Protein AF-A0A925NQ09-F1 (afdb_monomer_lite)

Sequence (158 aa):
DILIEDQRILRERDLDPVLNCINGYPRDENPGPVPTDVFSFHVDSATVETDTWLCTYHGPASEGLRNDEAQRRVDIPETRAELLRLFGGEDNDDFRAYLKENCYDLHYASVPQARPFSFGTGNLWRIAVDYPSSPVPPCIHRAPETRPGQPPRLLLIS

Secondary structure (DSSP, 8-state):
-HHHHHHHHHHTTT---EEEEES--PPPSS-TTS--STTSEE--B-SSS-EEEEEEEESPPPEEE-GGGEEEGGGSHHHHHHHHHHHTS-SSHHHHHHHHHTTGGGEEEEPTT---EE--BS--EEEE-B-TT-SSPPPEEEPPPPPTTPPPEEEEE-

pLDDT: mean 95.59, std 3.93, range [77.81, 98.75]

Radius of gyration: 16.96 Å; chains: 1; bounding box: 36×36×45 Å

Foldseek 3Di:
DLVVVVCVVQVVVVHDKDKDFALAWDWDPCCFLATPDQQFFFFAADADDDWKKKAWADDFFKKWWDPVQKDQSCPPVVSVVRLCVVVVDDPDVVSVVVCVVVVSRGGIDGHPPTDIDGCDHSRIDTFGGPDPPDPDDGITIGDDHNDPPTGTITMMMD

Structure (mmCIF, N/CA/C/O backbone):
data_AF-A0A925NQ09-F1
#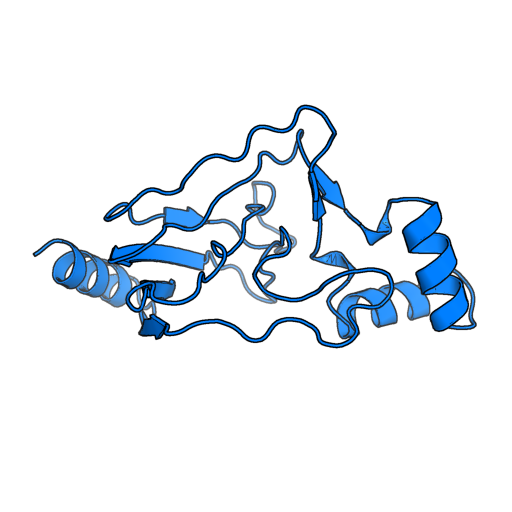
_entry.id   AF-A0A925NQ09-F1
#
loop_
_atom_site.group_PDB
_atom_site.id
_atom_site.type_symbol
_atom_site.label_atom_id
_atom_site.label_alt_id
_atom_site.label_comp_id
_atom_site.label_asym_id
_atom_site.label_entity_id
_atom_site.label_seq_id
_atom_site.pdbx_PDB_ins_code
_atom_site.Cartn_x
_atom_site.Cartn_y
_atom_site.Cartn_z
_atom_site.occupancy
_atom_site.B_iso_or_equiv
_atom_site.auth_seq_id
_atom_site.auth_comp_id
_atom_site.auth_asym_id
_atom_site.auth_atom_id
_atom_site.pdbx_PDB_model_num
ATOM 1 N N . ASP A 1 1 ? -13.945 1.881 22.976 1.00 83.50 1 ASP A N 1
ATOM 2 C CA . ASP A 1 1 ? -14.916 0.804 22.698 1.00 83.50 1 ASP A CA 1
ATOM 3 C C . ASP A 1 1 ? -14.712 0.188 21.318 1.00 83.50 1 ASP A C 1
ATOM 5 O O . ASP A 1 1 ? -14.283 -0.954 21.281 1.00 83.50 1 ASP A O 1
ATOM 9 N N . ILE A 1 2 ? -14.860 0.932 20.210 1.00 95.31 2 ILE A N 1
ATOM 10 C CA . ILE A 1 2 ? -14.729 0.392 18.830 1.00 95.31 2 ILE A CA 1
ATOM 11 C C . ILE A 1 2 ? -13.400 -0.357 18.586 1.00 95.31 2 ILE A C 1
ATOM 13 O O . ILE A 1 2 ? -13.413 -1.508 18.180 1.00 95.31 2 ILE A O 1
ATOM 17 N N . LEU A 1 3 ? -12.252 0.243 18.926 1.00 96.94 3 LEU A N 1
ATOM 18 C CA . LEU A 1 3 ? -10.924 -0.367 18.727 1.00 96.94 3 LEU A CA 1
ATOM 19 C C . LEU A 1 3 ? -10.761 -1.744 19.394 1.00 96.94 3 LEU A C 1
ATOM 21 O O . LEU A 1 3 ? -10.098 -2.631 18.856 1.00 96.94 3 LEU A O 1
ATOM 25 N N . ILE A 1 4 ? -11.297 -1.901 20.607 1.00 97.50 4 ILE A N 1
ATOM 26 C CA . ILE A 1 4 ? -11.176 -3.153 21.368 1.00 97.50 4 ILE A CA 1
ATOM 27 C C . ILE A 1 4 ? -12.071 -4.224 20.750 1.00 97.50 4 ILE A C 1
ATOM 29 O O . ILE A 1 4 ? -11.668 -5.382 20.662 1.00 97.50 4 ILE A O 1
ATOM 33 N N . GLU A 1 5 ? -13.253 -3.823 20.290 1.00 97.75 5 GLU A N 1
ATOM 34 C CA . GLU A 1 5 ? -14.191 -4.713 19.621 1.00 97.75 5 GLU A CA 1
ATOM 35 C C . GLU A 1 5 ? -13.662 -5.188 18.262 1.00 97.75 5 GLU A C 1
ATOM 37 O O . GLU A 1 5 ? -13.682 -6.386 17.988 1.00 97.75 5 GLU A O 1
ATOM 42 N N . ASP A 1 6 ? -13.085 -4.294 17.460 1.00 98.12 6 ASP A N 1
ATOM 43 C CA . ASP A 1 6 ? -12.465 -4.655 16.180 1.00 98.12 6 ASP A CA 1
ATOM 44 C C . ASP A 1 6 ? -11.314 -5.656 16.376 1.00 98.12 6 ASP A C 1
ATOM 46 O O . ASP A 1 6 ? -11.248 -6.674 15.689 1.00 98.12 6 ASP A O 1
ATOM 50 N N . GLN A 1 7 ? -10.452 -5.449 17.381 1.00 98.06 7 GLN A N 1
ATOM 51 C CA . GLN A 1 7 ? -9.420 -6.430 17.743 1.00 98.06 7 GLN A CA 1
ATOM 52 C C . GLN A 1 7 ? -10.001 -7.800 18.115 1.00 98.06 7 GLN A C 1
ATOM 54 O O . GLN A 1 7 ? -9.431 -8.827 17.748 1.00 98.06 7 GLN A O 1
ATOM 59 N N . ARG A 1 8 ? -11.106 -7.832 18.868 1.00 98.06 8 ARG A N 1
ATOM 60 C CA . ARG A 1 8 ? -11.773 -9.082 19.258 1.00 98.06 8 ARG A CA 1
ATOM 61 C C . ARG A 1 8 ? -12.306 -9.816 18.024 1.00 98.06 8 ARG A C 1
ATOM 63 O O . ARG A 1 8 ? -12.011 -10.993 17.849 1.00 98.06 8 ARG A O 1
ATOM 70 N N . ILE A 1 9 ? -13.029 -9.110 17.156 1.00 97.50 9 ILE A N 1
ATOM 71 C CA . ILE A 1 9 ? -13.646 -9.644 15.930 1.00 97.50 9 ILE A CA 1
ATOM 72 C C . ILE A 1 9 ? -12.599 -10.193 14.949 1.00 97.50 9 ILE A C 1
ATOM 74 O O . ILE A 1 9 ? -12.863 -11.202 14.287 1.00 97.50 9 ILE A O 1
ATOM 78 N N . LEU A 1 10 ? -11.433 -9.544 14.845 1.00 97.88 10 LEU A N 1
ATOM 79 C CA . LEU A 1 10 ? -10.320 -10.011 14.013 1.00 97.88 10 LEU A CA 1
ATOM 80 C C . LEU A 1 10 ? -9.675 -11.277 14.597 1.00 97.88 10 LEU A C 1
ATOM 82 O O . LEU A 1 10 ? -9.522 -12.259 13.878 1.00 97.88 10 LEU A O 1
ATOM 86 N N . ARG A 1 11 ? -9.395 -11.317 15.908 1.00 98.06 11 ARG A N 1
ATOM 87 C CA . ARG A 1 11 ? -8.849 -12.523 16.567 1.00 98.06 11 ARG A CA 1
ATOM 88 C C . ARG A 1 11 ? -9.784 -13.727 16.479 1.00 98.06 11 ARG A C 1
ATOM 90 O O . ARG A 1 11 ? -9.321 -14.847 16.331 1.00 98.06 11 ARG A O 1
ATOM 97 N N . GLU A 1 12 ? -11.097 -13.510 16.531 1.00 97.81 12 GLU A N 1
ATOM 98 C CA . GLU A 1 12 ? -12.100 -14.573 16.345 1.00 97.81 12 GLU A CA 1
ATOM 99 C C . GLU A 1 12 ? -12.129 -15.163 14.930 1.00 97.81 12 GLU A C 1
ATOM 101 O O . GLU A 1 12 ? -12.779 -16.181 14.707 1.00 97.81 12 GLU A O 1
ATOM 106 N N . ARG A 1 13 ? -11.443 -14.527 13.977 1.00 95.94 13 ARG A N 1
ATOM 107 C CA . ARG A 1 13 ? -11.235 -15.017 12.608 1.00 95.94 13 ARG A CA 1
ATOM 108 C C . ARG A 1 13 ? -9.841 -15.613 12.411 1.00 95.94 13 ARG A C 1
ATOM 110 O O . ARG A 1 13 ? -9.414 -15.745 11.271 1.00 95.94 13 ARG A O 1
ATOM 117 N N . ASP A 1 14 ? -9.138 -15.920 13.502 1.00 95.56 14 ASP A N 1
ATOM 118 C CA . ASP A 1 14 ? -7.760 -16.421 13.498 1.00 95.56 14 ASP A CA 1
ATOM 119 C C . ASP A 1 14 ? -6.764 -15.469 12.807 1.00 95.56 14 ASP A C 1
ATOM 121 O O . ASP A 1 14 ? -5.738 -15.889 12.274 1.00 95.56 14 ASP A O 1
ATOM 125 N N . LEU A 1 15 ? -7.068 -14.167 12.830 1.00 96.19 15 LEU A N 1
ATOM 126 C CA . LEU A 1 15 ? -6.171 -13.107 12.376 1.00 96.19 15 LEU A CA 1
ATOM 127 C C . LEU A 1 15 ? -5.306 -12.597 13.542 1.00 96.19 15 LEU A C 1
ATOM 129 O O . LEU A 1 15 ? -5.670 -12.755 14.713 1.00 96.19 15 LEU A O 1
ATOM 133 N N . ASP A 1 16 ? -4.189 -11.937 13.230 1.00 96.38 16 ASP A N 1
ATOM 134 C CA . ASP A 1 16 ? -3.228 -11.414 14.214 1.00 96.38 16 ASP A CA 1
ATOM 135 C C . ASP A 1 16 ? -3.192 -9.872 14.219 1.00 96.38 16 ASP A C 1
ATOM 137 O O . ASP A 1 16 ? -2.254 -9.259 13.706 1.00 96.38 16 ASP A O 1
ATOM 141 N N . PRO A 1 17 ? -4.225 -9.200 14.767 1.00 97.75 17 PRO A N 1
ATOM 142 C CA . PRO A 1 17 ? -4.319 -7.752 14.692 1.00 97.75 17 PRO A CA 1
ATOM 143 C C . PRO A 1 17 ? -3.275 -7.062 15.577 1.00 97.75 17 PRO A C 1
ATOM 145 O O . PRO A 1 17 ? -3.262 -7.215 16.805 1.00 97.75 17 PRO A O 1
ATOM 148 N N . VAL A 1 18 ? -2.467 -6.203 14.956 1.00 97.94 18 VAL A N 1
ATOM 149 C CA . VAL A 1 18 ? -1.408 -5.412 15.586 1.00 97.94 18 VAL A CA 1
ATOM 150 C C . VAL A 1 18 ? -1.825 -3.949 15.691 1.00 97.94 18 VAL A C 1
ATOM 152 O O . VAL A 1 18 ? -2.094 -3.272 14.695 1.00 97.94 18 VAL A O 1
ATOM 155 N N . LEU A 1 19 ? -1.838 -3.431 16.921 1.00 97.69 19 LEU A N 1
ATOM 156 C CA . LEU A 1 19 ? -2.057 -2.012 17.185 1.00 97.69 19 LEU A CA 1
ATOM 157 C C . LEU A 1 19 ? -0.722 -1.257 17.178 1.00 97.69 19 LEU A C 1
ATOM 159 O O . LEU A 1 19 ? 0.102 -1.417 18.075 1.00 97.69 19 LEU A O 1
ATOM 163 N N . ASN A 1 20 ? -0.54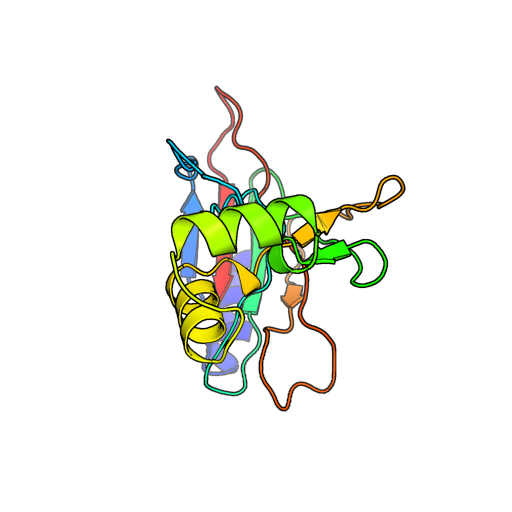1 -0.392 16.188 1.00 96.81 20 ASN A N 1
ATOM 164 C CA . ASN A 1 20 ? 0.661 0.398 15.970 1.00 96.81 20 ASN A CA 1
ATOM 165 C C . ASN A 1 20 ? 0.451 1.869 16.346 1.00 96.81 20 ASN A C 1
ATOM 167 O O . ASN A 1 20 ? -0.550 2.488 15.982 1.00 96.81 20 ASN A O 1
ATOM 171 N N . CYS A 1 21 ? 1.445 2.446 17.023 1.00 96.44 21 CYS A N 1
ATOM 172 C CA . CYS A 1 21 ? 1.556 3.883 17.262 1.00 96.44 21 CYS A CA 1
ATOM 173 C C . CYS A 1 21 ? 2.675 4.445 16.375 1.00 96.44 21 CYS A C 1
ATOM 175 O O . CYS A 1 21 ? 3.860 4.290 16.669 1.00 96.44 21 CYS A O 1
ATOM 177 N N . ILE A 1 22 ? 2.297 5.052 15.253 1.00 94.44 22 ILE A N 1
ATOM 178 C CA . ILE A 1 22 ? 3.215 5.466 14.193 1.00 94.44 22 ILE A CA 1
ATOM 179 C C . ILE A 1 22 ? 3.516 6.955 14.328 1.00 94.44 22 ILE A C 1
ATOM 181 O O . ILE A 1 22 ? 2.648 7.799 14.116 1.00 94.44 22 ILE A O 1
ATOM 185 N N . ASN A 1 23 ? 4.769 7.281 14.639 1.00 91.69 23 ASN A N 1
ATOM 186 C CA . ASN A 1 23 ? 5.251 8.667 14.696 1.00 91.69 23 ASN A CA 1
ATOM 187 C C . ASN A 1 23 ? 5.566 9.245 13.306 1.00 91.69 23 ASN A C 1
ATOM 189 O O . ASN A 1 23 ? 5.681 10.455 13.145 1.00 91.69 23 ASN A O 1
ATOM 193 N N . GLY A 1 24 ? 5.728 8.368 12.319 1.00 89.25 24 GLY A N 1
ATOM 194 C CA . GLY A 1 24 ? 6.063 8.672 10.938 1.00 89.25 24 GLY A CA 1
ATOM 195 C C . GLY A 1 24 ? 6.635 7.431 10.263 1.00 89.25 24 GLY A C 1
ATOM 196 O O . GLY A 1 24 ? 7.001 6.470 10.943 1.00 89.25 24 GLY A O 1
ATOM 197 N N . TYR A 1 25 ? 6.704 7.457 8.938 1.00 87.75 25 TYR A N 1
ATOM 198 C CA . TYR A 1 25 ? 7.364 6.419 8.150 1.00 87.75 25 TYR A CA 1
ATOM 199 C C . TYR A 1 25 ? 8.645 6.972 7.528 1.00 87.75 25 TYR A C 1
ATOM 201 O O . TYR A 1 25 ? 8.693 8.170 7.219 1.00 87.75 25 TYR A O 1
ATOM 209 N N . PRO A 1 26 ? 9.674 6.131 7.332 1.00 86.50 26 PRO A N 1
ATOM 210 C CA . PRO A 1 26 ? 10.794 6.514 6.490 1.00 86.50 26 PRO A CA 1
ATOM 211 C C . PRO A 1 26 ? 10.280 6.837 5.082 1.00 86.50 26 PRO A C 1
ATOM 213 O O . PRO A 1 26 ? 9.345 6.204 4.591 1.00 86.50 26 PRO A O 1
ATOM 216 N N . ARG A 1 27 ? 10.879 7.850 4.458 1.00 86.19 27 ARG A N 1
ATOM 217 C CA . ARG A 1 27 ? 10.753 8.085 3.018 1.00 86.19 27 ARG A CA 1
ATOM 218 C C . ARG A 1 27 ? 11.941 7.449 2.323 1.00 86.19 27 ARG A C 1
ATOM 220 O O . ARG A 1 27 ? 13.017 7.361 2.917 1.00 86.19 27 ARG A O 1
ATOM 227 N N . ASP A 1 28 ? 11.758 7.092 1.064 1.00 83.69 28 ASP A N 1
ATOM 228 C CA . ASP A 1 28 ? 12.881 6.684 0.233 1.00 83.69 28 ASP A CA 1
ATOM 229 C C . ASP A 1 28 ? 13.840 7.873 0.059 1.00 83.69 28 ASP A C 1
ATOM 231 O O . ASP A 1 28 ? 13.471 8.910 -0.495 1.00 83.69 28 ASP A O 1
ATOM 235 N N . GLU A 1 29 ? 15.079 7.749 0.543 1.00 79.88 29 GLU A N 1
ATOM 236 C CA . GLU A 1 29 ? 16.085 8.815 0.405 1.00 79.88 29 GLU A CA 1
ATOM 237 C C . GLU A 1 29 ? 16.485 9.024 -1.062 1.00 79.88 29 GLU A C 1
ATOM 239 O O . GLU A 1 29 ? 16.749 10.146 -1.487 1.00 79.88 29 GLU A O 1
ATOM 244 N N . ASN A 1 30 ? 16.488 7.938 -1.841 1.00 82.75 30 ASN A N 1
ATOM 245 C CA . ASN A 1 30 ? 16.777 7.918 -3.270 1.00 82.75 30 ASN A CA 1
ATOM 246 C C . ASN A 1 30 ? 15.807 6.946 -3.969 1.00 82.75 30 ASN A C 1
ATOM 248 O O . ASN A 1 30 ? 16.201 5.823 -4.278 1.00 82.75 30 ASN A O 1
ATOM 252 N N . PRO A 1 31 ? 14.546 7.346 -4.227 1.00 77.81 31 PRO A N 1
ATOM 253 C CA . PRO A 1 31 ? 13.496 6.440 -4.714 1.00 77.81 31 PRO A CA 1
ATOM 254 C C . PRO A 1 31 ? 13.746 5.878 -6.121 1.00 77.81 31 PRO A C 1
ATOM 256 O O . PRO A 1 31 ? 13.010 5.015 -6.589 1.00 77.81 31 PRO A O 1
ATOM 259 N N . GLY A 1 32 ? 14.746 6.385 -6.845 1.00 88.44 32 GLY A N 1
ATOM 260 C CA . GLY A 1 32 ? 14.947 6.026 -8.244 1.00 88.44 32 GLY A CA 1
ATOM 261 C C . GLY A 1 32 ? 13.693 6.332 -9.086 1.00 88.44 32 GLY A C 1
ATOM 262 O O . GLY A 1 32 ? 13.032 7.348 -8.852 1.00 88.44 32 GLY A O 1
ATOM 263 N N . PRO A 1 33 ? 13.358 5.491 -10.081 1.00 93.12 33 PRO A N 1
ATOM 264 C CA . PRO A 1 33 ? 12.234 5.740 -10.986 1.00 93.12 33 PRO A CA 1
ATOM 265 C C . PRO A 1 33 ? 10.854 5.443 -10.371 1.00 93.12 33 PRO A C 1
ATOM 267 O O . PRO A 1 33 ? 9.839 5.893 -10.913 1.00 93.12 33 PRO A O 1
ATOM 270 N N . VAL A 1 34 ? 10.791 4.695 -9.263 1.00 96.12 34 VAL A N 1
ATOM 271 C CA . VAL A 1 34 ? 9.544 4.270 -8.612 1.00 96.12 34 VAL A CA 1
ATOM 272 C C . VAL A 1 34 ? 9.702 4.371 -7.092 1.00 96.12 34 VAL A C 1
ATOM 274 O O . VAL A 1 34 ? 10.430 3.562 -6.528 1.00 96.12 34 VAL A O 1
ATOM 277 N N . PRO A 1 35 ? 9.010 5.308 -6.414 1.00 94.62 35 PRO A N 1
ATOM 278 C CA . PRO A 1 35 ? 8.985 5.328 -4.956 1.00 94.62 35 PRO A CA 1
ATOM 279 C C . PRO A 1 35 ? 8.234 4.103 -4.431 1.00 94.62 35 PRO A C 1
ATOM 281 O O . PRO A 1 35 ? 7.103 3.839 -4.863 1.00 94.62 35 PRO A O 1
ATOM 284 N N . THR A 1 36 ? 8.872 3.403 -3.499 1.00 95.00 36 THR A N 1
ATOM 285 C CA . THR A 1 36 ? 8.400 2.166 -2.872 1.00 95.00 36 THR A CA 1
ATOM 286 C C . THR A 1 36 ? 7.939 2.345 -1.427 1.00 95.00 36 THR A C 1
ATOM 288 O O . THR A 1 36 ? 7.398 1.423 -0.822 1.00 95.00 36 THR A O 1
ATOM 291 N N . ASP A 1 37 ? 8.123 3.537 -0.857 1.00 94.81 37 ASP A N 1
ATOM 292 C CA . ASP A 1 37 ? 7.601 3.849 0.468 1.00 94.81 37 ASP A CA 1
ATOM 293 C C . ASP A 1 37 ? 6.059 3.843 0.534 1.00 94.81 37 ASP A C 1
ATOM 295 O O . ASP A 1 37 ? 5.334 3.931 -0.463 1.00 94.81 37 ASP A O 1
ATOM 299 N N . VAL A 1 38 ? 5.539 3.772 1.762 1.00 94.81 38 VAL A N 1
ATOM 300 C CA . VAL A 1 38 ? 4.098 3.656 2.037 1.00 94.81 38 VAL A CA 1
ATOM 301 C C . VAL A 1 38 ? 3.274 4.883 1.626 1.00 94.81 38 VAL A C 1
ATOM 303 O O . VAL A 1 38 ? 2.044 4.822 1.670 1.00 94.81 38 VAL A O 1
ATOM 306 N N . PHE A 1 39 ? 3.902 6.008 1.262 1.00 95.50 39 PHE A N 1
ATOM 307 C CA . PHE A 1 39 ? 3.203 7.200 0.770 1.00 95.50 39 PHE A CA 1
ATOM 308 C C . PHE A 1 39 ? 2.903 7.106 -0.734 1.00 95.50 39 PHE A C 1
ATOM 310 O O . PHE A 1 39 ? 2.026 7.813 -1.245 1.00 95.50 39 PHE A O 1
ATOM 317 N N . SER A 1 40 ? 3.608 6.229 -1.450 1.00 96.75 40 SER A N 1
ATOM 318 C CA . SER A 1 40 ? 3.274 5.828 -2.812 1.00 96.75 40 SER A CA 1
ATOM 319 C C . SER A 1 40 ? 1.978 5.010 -2.802 1.00 96.75 40 SER A C 1
ATOM 321 O O . SER A 1 40 ? 1.774 4.178 -1.919 1.00 96.75 40 SER A O 1
ATOM 323 N N . PHE A 1 41 ? 1.083 5.234 -3.771 1.00 98.38 41 PHE A N 1
ATOM 324 C CA . PHE A 1 41 ? -0.069 4.348 -3.944 1.00 98.38 41 PHE A CA 1
ATOM 325 C C . PHE A 1 41 ? 0.438 2.957 -4.303 1.00 98.38 41 PHE A C 1
ATOM 327 O O . PHE A 1 41 ? 1.164 2.805 -5.285 1.00 98.38 41 PHE A O 1
ATOM 334 N N . HIS A 1 42 ? 0.068 1.966 -3.506 1.00 98.50 42 HIS A N 1
ATOM 335 C CA . HIS A 1 42 ? 0.517 0.595 -3.656 1.00 98.50 42 HIS A CA 1
ATOM 336 C C . HIS A 1 42 ? -0.619 -0.387 -3.421 1.00 98.50 42 HIS A C 1
ATOM 338 O O . HIS A 1 42 ? -1.710 -0.023 -2.974 1.00 98.50 42 HIS A O 1
ATOM 344 N N . VAL A 1 43 ? -0.339 -1.636 -3.754 1.00 98.50 43 VAL A N 1
ATOM 345 C CA . VAL A 1 43 ? -1.141 -2.785 -3.358 1.00 98.50 43 VAL A CA 1
ATOM 346 C C . VAL A 1 43 ? -0.290 -3.680 -2.469 1.00 98.50 43 VAL A C 1
ATOM 348 O O . VAL A 1 43 ? 0.909 -3.825 -2.703 1.00 98.50 43 VAL A O 1
ATOM 351 N N . ASP A 1 44 ? -0.910 -4.295 -1.469 1.00 97.00 44 ASP A N 1
ATOM 352 C CA . ASP A 1 44 ? -0.279 -5.406 -0.758 1.00 97.00 44 ASP A CA 1
ATOM 353 C C . ASP A 1 44 ? -0.292 -6.640 -1.664 1.00 97.00 44 ASP A C 1
ATOM 355 O O . ASP A 1 44 ? -1.149 -6.752 -2.539 1.00 97.00 44 ASP A O 1
ATOM 359 N N . SER A 1 45 ? 0.620 -7.586 -1.452 1.00 96.00 45 SER A N 1
ATOM 360 C CA . SER A 1 45 ? 0.618 -8.871 -2.159 1.00 96.00 45 SER A CA 1
ATOM 361 C C . SER A 1 45 ? 0.812 -10.025 -1.187 1.00 96.00 45 SER A C 1
ATOM 363 O O . SER A 1 45 ? 1.417 -9.866 -0.125 1.00 96.00 45 SER A O 1
ATOM 365 N N . ALA A 1 46 ? 0.301 -11.200 -1.550 1.00 94.75 46 ALA A N 1
ATOM 366 C CA . ALA A 1 46 ? 0.429 -12.396 -0.730 1.00 94.75 46 ALA A CA 1
ATOM 367 C C . ALA A 1 46 ? 0.647 -13.651 -1.578 1.00 94.75 46 ALA A C 1
ATOM 369 O O . ALA A 1 46 ? 0.205 -13.762 -2.721 1.00 94.75 46 ALA A O 1
ATOM 370 N N . THR A 1 47 ? 1.327 -14.637 -0.996 1.00 93.81 47 THR A N 1
ATOM 371 C CA . THR A 1 47 ? 1.507 -15.970 -1.598 1.00 93.81 47 THR A CA 1
ATOM 372 C C . THR A 1 47 ? 0.380 -16.939 -1.238 1.00 93.81 47 THR A C 1
ATOM 374 O O . THR A 1 47 ? 0.281 -18.016 -1.826 1.00 93.81 47 THR A O 1
ATOM 377 N N . VAL A 1 48 ? -0.475 -16.554 -0.292 1.00 93.12 48 VAL A N 1
ATOM 378 C CA . VAL A 1 48 ? -1.641 -17.303 0.182 1.00 93.12 48 VAL A CA 1
ATOM 379 C C . VAL A 1 48 ? -2.876 -16.413 0.117 1.00 93.12 48 VAL A C 1
ATOM 381 O O . VAL A 1 48 ? -2.758 -15.190 0.137 1.00 93.12 48 VAL A O 1
ATOM 384 N N . GLU A 1 49 ? -4.053 -17.029 0.031 1.00 93.50 49 GLU A N 1
ATOM 385 C CA . GLU A 1 49 ? -5.319 -16.299 0.032 1.00 93.50 49 GLU A CA 1
ATOM 386 C C . GLU A 1 49 ? -5.501 -15.576 1.371 1.00 93.50 49 GLU A C 1
ATOM 388 O O . GLU A 1 49 ? -5.606 -16.212 2.420 1.00 93.50 49 GLU A O 1
ATOM 393 N N . THR A 1 50 ? -5.506 -14.246 1.331 1.00 94.12 50 THR A N 1
ATOM 394 C CA . THR A 1 50 ? -5.713 -13.391 2.499 1.00 94.12 50 THR A CA 1
ATOM 395 C C . THR A 1 50 ? -6.228 -12.022 2.065 1.00 94.12 50 THR A C 1
ATOM 397 O O . THR A 1 50 ? -6.076 -11.6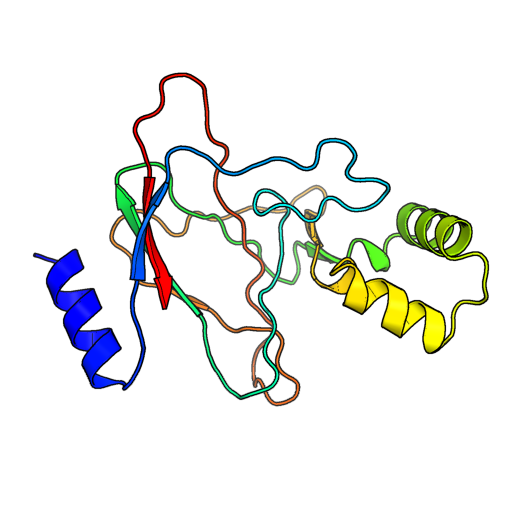29 0.910 1.00 94.12 50 THR A O 1
ATOM 400 N N . ASP A 1 51 ? -6.801 -11.289 3.012 1.00 94.88 51 ASP A N 1
ATOM 401 C CA . ASP A 1 51 ? -7.083 -9.859 2.900 1.00 94.88 51 ASP A CA 1
ATOM 402 C C . ASP A 1 51 ? -6.259 -9.125 3.966 1.00 94.88 51 ASP A C 1
ATOM 404 O O . ASP A 1 51 ? -6.011 -9.687 5.035 1.00 94.88 51 ASP A O 1
ATOM 408 N N . THR A 1 52 ? -5.901 -7.866 3.717 1.00 96.44 52 THR A N 1
ATOM 409 C CA . THR A 1 52 ? -5.387 -6.979 4.770 1.00 96.44 52 THR A CA 1
ATOM 410 C C . THR A 1 52 ? -6.571 -6.307 5.464 1.00 96.44 52 THR A C 1
ATOM 412 O O . THR A 1 52 ? -7.530 -5.866 4.819 1.00 96.44 52 THR A O 1
ATOM 415 N N . TRP A 1 53 ? -6.515 -6.179 6.787 1.00 97.88 53 TRP A N 1
ATOM 416 C CA . TRP A 1 53 ? -7.475 -5.386 7.555 1.00 97.88 53 TRP A CA 1
ATOM 417 C C . TRP A 1 53 ? -6.820 -4.119 8.077 1.00 97.88 53 TRP A C 1
ATOM 419 O O . TRP A 1 53 ? -5.722 -4.174 8.614 1.00 97.88 53 TRP A O 1
ATOM 429 N N . LEU A 1 54 ? -7.486 -2.970 7.953 1.00 97.31 54 LEU A N 1
ATOM 430 C CA . LEU A 1 54 ? -6.884 -1.674 8.267 1.00 97.31 54 LEU A CA 1
ATOM 431 C C . LEU A 1 54 ? -7.886 -0.704 8.904 1.00 97.31 54 LEU A C 1
ATOM 433 O O . LEU A 1 54 ? -8.955 -0.451 8.350 1.00 97.31 54 LEU A O 1
ATOM 437 N N . CYS A 1 55 ? -7.521 -0.091 10.033 1.00 98.19 55 CYS A N 1
ATOM 438 C CA . CYS A 1 55 ? -8.287 0.999 10.647 1.00 98.19 55 CYS A CA 1
ATOM 439 C C . CYS A 1 55 ? -7.377 2.031 11.322 1.00 98.19 55 CYS A C 1
ATOM 441 O O . CYS A 1 55 ? -6.554 1.690 12.171 1.00 98.19 55 CYS A O 1
ATOM 443 N N . THR A 1 56 ? -7.566 3.318 11.020 1.00 97.69 56 THR A N 1
ATOM 444 C CA . THR A 1 56 ? -7.002 4.400 11.841 1.00 97.69 56 THR A CA 1
ATOM 445 C C . THR A 1 56 ? -7.990 4.781 12.939 1.00 97.69 56 THR A C 1
ATOM 447 O O . THR A 1 56 ? -9.118 5.149 12.631 1.00 97.69 56 THR A O 1
ATOM 450 N N . TYR A 1 57 ? -7.562 4.816 14.202 1.00 97.50 57 TYR A N 1
ATOM 451 C CA . TYR A 1 57 ? -8.381 5.309 15.325 1.00 97.50 57 TYR A CA 1
ATOM 452 C C . TYR A 1 57 ? -7.973 6.695 15.823 1.00 97.50 57 TYR A C 1
ATOM 454 O O . TYR A 1 57 ? -8.775 7.386 16.450 1.00 97.50 57 TYR A O 1
ATOM 462 N N . HIS A 1 58 ? -6.740 7.120 15.548 1.00 95.94 58 HIS A N 1
ATOM 463 C CA . HIS A 1 58 ? -6.260 8.462 15.864 1.00 95.94 58 HIS A CA 1
ATOM 464 C C . HIS A 1 58 ? -5.275 8.946 14.798 1.00 95.94 58 HIS A C 1
ATOM 466 O O . HIS A 1 58 ? -4.465 8.162 14.307 1.00 95.94 58 HIS A O 1
ATOM 472 N N . GLY A 1 59 ? -5.327 10.237 14.468 1.00 94.38 59 GLY A N 1
ATOM 473 C CA . GLY A 1 59 ? -4.522 10.837 13.404 1.00 94.38 59 GLY A CA 1
ATOM 474 C C . GLY A 1 59 ? -5.127 10.666 12.000 1.00 94.38 59 GLY A C 1
ATOM 475 O O . GLY A 1 59 ? -6.276 10.234 11.865 1.00 94.38 59 GLY A O 1
ATOM 476 N N . PRO A 1 60 ? -4.379 11.041 10.945 1.00 94.44 60 PRO A N 1
ATOM 477 C CA . PRO A 1 60 ? -4.851 10.959 9.565 1.00 94.44 60 PRO A CA 1
ATOM 478 C C . PRO A 1 60 ? -5.104 9.511 9.110 1.00 94.44 60 PRO A C 1
ATOM 480 O O . PRO A 1 60 ? -4.366 8.587 9.463 1.00 94.44 60 PRO A O 1
ATOM 483 N N . ALA A 1 61 ? -6.156 9.308 8.318 1.00 96.19 61 ALA A N 1
ATOM 484 C CA . ALA A 1 61 ? -6.507 8.007 7.754 1.00 96.19 61 ALA A CA 1
ATOM 485 C C . ALA A 1 61 ? -5.708 7.695 6.481 1.00 96.19 61 ALA A C 1
ATOM 487 O O . ALA A 1 61 ? -5.256 8.610 5.795 1.00 96.19 61 ALA A O 1
ATOM 488 N N . SER A 1 62 ? -5.576 6.407 6.155 1.00 97.25 62 SER A N 1
ATOM 489 C CA . SER A 1 62 ? -5.134 5.995 4.818 1.00 97.25 62 SER A CA 1
ATOM 490 C C . SER A 1 62 ? -6.120 6.471 3.749 1.00 97.25 62 SER A C 1
ATOM 492 O O . SER A 1 62 ? -7.295 6.741 4.027 1.00 97.25 62 SER A O 1
ATOM 494 N N . GLU A 1 63 ? -5.627 6.563 2.522 1.00 97.94 63 GLU A N 1
ATOM 495 C CA . GLU A 1 63 ? -6.429 6.888 1.346 1.00 97.94 63 GLU A CA 1
ATOM 496 C C . GLU A 1 63 ? -6.384 5.731 0.357 1.00 97.94 63 GLU A C 1
ATOM 498 O O . GLU A 1 63 ? -5.340 5.100 0.189 1.00 97.94 63 GLU A O 1
ATOM 503 N N . GLY A 1 64 ? -7.511 5.490 -0.304 1.00 98.25 64 GLY A N 1
ATOM 504 C CA . GLY A 1 64 ? -7.629 4.573 -1.425 1.00 98.25 64 GLY A CA 1
ATOM 505 C C . GLY A 1 64 ? -7.733 5.304 -2.754 1.00 98.25 64 GLY A C 1
ATOM 506 O O . GLY A 1 64 ? -8.088 6.484 -2.818 1.00 98.25 64 GLY A O 1
ATOM 507 N N . LEU A 1 65 ? -7.458 4.563 -3.818 1.00 98.38 65 LEU A N 1
ATOM 508 C CA . LEU A 1 65 ? -7.608 4.977 -5.202 1.00 98.38 65 LEU A CA 1
ATOM 509 C C . LEU A 1 65 ? -8.386 3.902 -5.961 1.00 98.38 65 LEU A C 1
ATOM 511 O O . LEU A 1 65 ? -8.190 2.709 -5.729 1.00 98.38 65 LEU A O 1
ATOM 515 N N . ARG A 1 66 ? -9.288 4.302 -6.860 1.00 98.06 66 ARG A N 1
ATOM 516 C CA . ARG A 1 66 ? -9.999 3.329 -7.697 1.00 98.06 66 ARG A CA 1
ATOM 517 C C . ARG A 1 66 ? -9.043 2.733 -8.728 1.00 98.06 66 ARG A C 1
ATOM 519 O O . ARG A 1 66 ? -8.175 3.438 -9.238 1.00 98.06 66 ARG A O 1
ATOM 526 N N . ASN A 1 67 ? -9.217 1.455 -9.067 1.00 97.75 67 ASN A N 1
ATOM 527 C CA . ASN A 1 67 ? -8.338 0.782 -10.030 1.00 97.75 67 ASN A CA 1
ATOM 528 C C . ASN A 1 67 ? -8.370 1.429 -11.427 1.00 97.75 67 ASN A C 1
ATOM 530 O O . ASN A 1 67 ? -7.362 1.398 -12.120 1.00 97.75 67 ASN A O 1
ATOM 534 N N . ASP A 1 68 ? -9.488 2.043 -11.827 1.00 97.12 68 ASP A N 1
ATOM 535 C CA . ASP A 1 68 ? -9.634 2.784 -13.089 1.00 97.12 68 ASP A CA 1
ATOM 536 C C . ASP A 1 68 ? -9.053 4.212 -13.044 1.00 97.12 68 ASP A C 1
ATOM 538 O O . ASP A 1 68 ? -8.903 4.857 -14.081 1.00 97.12 68 ASP A O 1
ATOM 542 N N . GLU A 1 69 ? -8.677 4.698 -11.860 1.00 98.31 69 GLU A N 1
ATOM 543 C CA . GLU A 1 69 ? -8.020 5.991 -11.637 1.00 98.31 69 GLU A CA 1
ATOM 544 C C . GLU A 1 69 ? -6.504 5.853 -11.408 1.00 98.31 69 GLU A C 1
ATOM 546 O O . GLU A 1 69 ? -5.824 6.819 -11.041 1.00 98.31 69 GLU A O 1
ATOM 551 N N . ALA A 1 70 ? -5.960 4.657 -11.625 1.00 97.94 70 ALA A N 1
ATOM 552 C CA . ALA A 1 70 ? -4.579 4.320 -11.335 1.00 97.94 70 ALA A CA 1
ATOM 553 C C . ALA A 1 70 ? -3.888 3.656 -12.531 1.00 97.94 70 ALA A C 1
ATOM 555 O O . ALA A 1 70 ? -4.486 2.878 -13.269 1.00 97.94 70 ALA A O 1
ATOM 556 N N . GLN A 1 71 ? -2.595 3.924 -12.688 1.00 98.06 71 GLN A N 1
ATOM 557 C CA . GLN A 1 71 ? -1.726 3.247 -13.649 1.00 98.06 71 GLN A CA 1
ATOM 558 C C . GLN A 1 71 ? -0.510 2.693 -12.910 1.00 98.06 71 GLN A C 1
ATOM 560 O O . GLN A 1 71 ? 0.128 3.430 -12.155 1.00 98.06 71 GLN A O 1
ATOM 565 N N . ARG A 1 72 ? -0.162 1.415 -13.118 1.00 97.88 72 ARG A N 1
ATOM 566 C CA . ARG A 1 72 ? 1.078 0.856 -12.559 1.00 97.88 72 ARG A CA 1
ATOM 567 C C . ARG A 1 72 ? 2.268 1.651 -13.066 1.00 97.88 72 ARG A C 1
ATOM 569 O O . ARG A 1 72 ? 2.386 1.909 -14.263 1.00 97.88 72 ARG A O 1
ATOM 576 N N . ARG A 1 73 ? 3.182 2.005 -12.168 1.00 98.06 73 ARG A N 1
ATOM 577 C CA . ARG A 1 73 ? 4.355 2.812 -12.523 1.00 98.06 73 ARG A CA 1
ATOM 578 C C . ARG A 1 73 ? 5.256 2.092 -13.519 1.00 98.06 73 ARG A C 1
ATOM 580 O O . ARG A 1 73 ? 5.743 2.719 -14.449 1.00 98.06 73 ARG A O 1
ATOM 587 N N . VAL A 1 74 ? 5.399 0.774 -13.390 1.00 97.75 74 VAL A N 1
ATOM 588 C CA . VAL A 1 74 ? 6.190 -0.063 -14.313 1.00 97.75 74 VAL A CA 1
ATOM 589 C C . VAL A 1 74 ? 5.613 -0.167 -15.730 1.00 97.75 74 VAL A C 1
ATOM 591 O O . VAL A 1 74 ? 6.319 -0.626 -16.629 1.00 97.75 74 VAL A O 1
ATOM 594 N N . ASP A 1 75 ? 4.360 0.254 -15.933 1.00 97.31 75 ASP A N 1
ATOM 595 C CA . ASP A 1 75 ? 3.698 0.301 -17.243 1.00 97.31 75 ASP A CA 1
ATOM 596 C C . ASP A 1 75 ? 3.781 1.699 -17.888 1.00 97.31 75 ASP A C 1
ATOM 598 O O . ASP A 1 75 ? 3.374 1.877 -19.037 1.00 97.31 75 ASP A O 1
ATOM 602 N N . ILE A 1 76 ? 4.299 2.706 -17.172 1.00 97.75 76 ILE A N 1
ATOM 603 C CA . ILE A 1 76 ? 4.552 4.042 -17.725 1.00 97.75 76 ILE A CA 1
ATOM 604 C C . ILE A 1 76 ? 5.818 3.961 -18.594 1.00 97.75 76 ILE A C 1
ATOM 606 O O . ILE A 1 76 ? 6.858 3.543 -18.077 1.00 97.75 76 ILE A O 1
ATOM 610 N N . PRO A 1 77 ? 5.779 4.354 -19.884 1.00 97.25 77 PRO A N 1
ATOM 611 C CA . PRO A 1 77 ? 6.889 4.134 -20.814 1.00 97.25 77 PRO A CA 1
ATOM 612 C C . PRO A 1 77 ? 8.236 4.681 -20.333 1.00 97.25 77 PRO A C 1
ATOM 614 O O . PRO A 1 77 ? 9.246 3.983 -20.402 1.00 97.25 77 PRO A O 1
ATOM 617 N N . GLU A 1 78 ? 8.256 5.904 -19.805 1.00 97.12 78 GLU A N 1
ATOM 618 C CA . GLU A 1 78 ? 9.477 6.560 -19.334 1.00 97.12 78 GLU A CA 1
ATOM 619 C C . GLU A 1 78 ? 10.041 5.860 -18.093 1.00 97.12 78 GLU A C 1
ATOM 621 O O . GLU A 1 78 ? 11.244 5.613 -18.004 1.00 97.12 78 GLU A O 1
ATOM 626 N N . THR A 1 79 ? 9.168 5.479 -17.157 1.00 97.31 79 THR A N 1
ATOM 627 C CA . THR A 1 79 ? 9.543 4.720 -15.958 1.00 97.31 79 THR A CA 1
ATOM 628 C C . THR A 1 79 ? 10.074 3.338 -16.326 1.00 97.31 79 THR A C 1
ATOM 630 O O . THR A 1 79 ? 11.111 2.924 -15.810 1.00 97.31 79 THR A O 1
ATOM 633 N N . ARG A 1 80 ? 9.406 2.632 -17.245 1.00 97.50 80 ARG A N 1
ATOM 634 C CA . ARG A 1 80 ? 9.820 1.304 -17.705 1.00 97.50 80 ARG A CA 1
ATOM 635 C C . ARG A 1 80 ? 11.176 1.341 -18.402 1.00 97.50 80 ARG A C 1
ATOM 637 O O . ARG A 1 80 ? 12.015 0.489 -18.126 1.00 97.50 80 ARG A O 1
ATOM 644 N N . ALA A 1 81 ? 11.402 2.330 -19.266 1.00 97.38 81 ALA A N 1
ATOM 645 C CA . ALA A 1 81 ? 12.675 2.506 -19.957 1.00 97.38 81 ALA A CA 1
ATOM 646 C C . ALA A 1 81 ? 13.829 2.756 -18.973 1.00 97.38 81 ALA A C 1
ATOM 648 O O . ALA A 1 81 ? 14.903 2.174 -19.124 1.00 97.38 81 ALA A O 1
ATOM 649 N N . GLU A 1 82 ? 13.602 3.573 -17.942 1.00 97.56 82 GLU A N 1
ATOM 650 C CA . GLU A 1 82 ? 14.611 3.835 -16.914 1.00 97.56 82 GLU A CA 1
ATOM 651 C C . GLU A 1 82 ? 14.888 2.602 -16.044 1.00 97.56 82 GLU A C 1
ATOM 653 O O . GLU A 1 82 ? 16.046 2.271 -15.799 1.00 97.56 82 GLU A O 1
ATOM 658 N N . LEU A 1 83 ? 13.848 1.871 -15.636 1.00 97.81 83 LEU A N 1
ATOM 659 C CA . LEU A 1 83 ? 13.998 0.605 -14.912 1.00 97.81 83 LEU A CA 1
ATOM 660 C C . LEU A 1 83 ? 14.784 -0.429 -15.724 1.00 97.81 83 LEU A C 1
ATOM 662 O O . LEU A 1 83 ? 15.666 -1.091 -15.185 1.00 97.81 83 LEU A O 1
ATOM 666 N N . LEU A 1 84 ? 14.512 -0.535 -17.026 1.00 97.62 84 LEU A N 1
ATOM 667 C CA . LEU A 1 84 ? 15.236 -1.445 -17.910 1.00 97.62 84 LEU A CA 1
ATOM 668 C C . LEU A 1 84 ? 16.708 -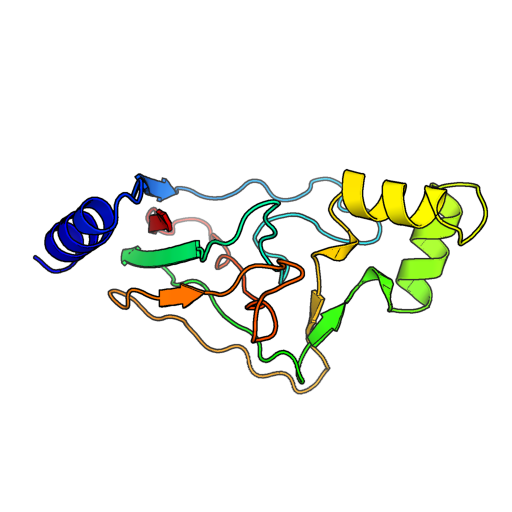1.033 -18.063 1.00 97.62 84 LEU A C 1
ATOM 670 O O . LEU A 1 84 ? 17.601 -1.879 -18.043 1.00 97.62 84 LEU A O 1
ATOM 674 N N . ARG A 1 85 ? 16.981 0.276 -18.147 1.00 97.31 85 ARG A N 1
ATOM 675 C CA . ARG A 1 85 ? 18.346 0.819 -18.170 1.00 97.31 85 ARG A CA 1
ATOM 676 C C . ARG A 1 85 ? 19.110 0.492 -16.883 1.00 97.31 85 ARG A C 1
ATOM 678 O O . ARG A 1 85 ? 20.299 0.193 -16.958 1.00 97.31 85 ARG A O 1
ATOM 685 N N . LEU A 1 86 ? 18.451 0.567 -15.724 1.00 96.50 86 LEU A N 1
ATOM 686 C CA . LEU A 1 86 ? 19.035 0.211 -14.425 1.00 96.50 86 LEU A CA 1
ATOM 687 C C . LEU A 1 86 ? 19.272 -1.297 -14.291 1.00 96.50 86 LEU A C 1
ATOM 689 O O . LEU A 1 86 ? 20.296 -1.697 -13.743 1.00 96.50 86 LEU A O 1
ATOM 693 N N . PHE A 1 87 ? 18.365 -2.117 -14.824 1.00 97.25 87 PHE A N 1
ATOM 694 C CA . PHE A 1 87 ? 18.509 -3.571 -14.867 1.00 97.25 87 PHE A CA 1
ATOM 695 C C . PHE A 1 87 ? 19.669 -4.017 -15.777 1.00 97.25 87 PHE A C 1
ATOM 697 O O . PHE A 1 87 ? 20.389 -4.956 -15.449 1.00 97.25 87 PHE A O 1
ATOM 704 N N . GLY A 1 88 ? 19.885 -3.325 -16.903 1.00 96.44 88 GLY A N 1
ATOM 705 C CA . GLY A 1 88 ? 20.999 -3.591 -17.822 1.00 96.44 88 GLY A CA 1
ATOM 706 C C . GLY A 1 88 ? 20.815 -4.828 -18.712 1.00 96.44 88 GLY A C 1
ATOM 707 O O . GLY A 1 88 ? 21.790 -5.300 -19.296 1.00 96.44 88 GLY A O 1
ATOM 708 N N . GLY A 1 89 ? 19.587 -5.344 -18.816 1.00 91.69 89 GLY A N 1
ATOM 709 C CA . GLY A 1 89 ? 19.221 -6.525 -19.604 1.00 91.69 89 GLY A CA 1
ATOM 710 C C . GLY A 1 89 ? 18.065 -6.278 -20.578 1.00 91.69 89 GLY A C 1
ATOM 711 O O . GLY A 1 89 ? 17.769 -5.143 -20.951 1.00 91.69 89 GLY A O 1
ATOM 712 N N . GLU A 1 90 ? 17.412 -7.360 -21.000 1.00 96.00 90 GLU A N 1
ATOM 713 C CA . GLU A 1 90 ? 16.240 -7.331 -21.885 1.00 96.00 90 GLU A CA 1
ATOM 714 C C . GLU A 1 90 ? 14.928 -7.324 -21.087 1.00 96.00 90 GLU A C 1
ATOM 716 O O . GLU A 1 90 ? 14.887 -7.750 -19.935 1.00 96.00 90 GLU A O 1
ATOM 721 N N . ASP A 1 91 ? 13.834 -6.873 -21.707 1.00 96.50 91 ASP A N 1
ATOM 722 C CA . ASP A 1 91 ? 12.492 -6.919 -21.112 1.00 96.50 91 ASP A CA 1
ATOM 723 C C . ASP A 1 91 ? 11.924 -8.353 -21.172 1.00 96.50 91 ASP A C 1
ATOM 725 O O . ASP A 1 91 ? 11.139 -8.712 -22.054 1.00 96.50 91 ASP A O 1
ATOM 729 N N . ASN A 1 92 ? 12.398 -9.206 -20.263 1.00 97.44 92 ASN A N 1
ATOM 730 C CA . ASN A 1 92 ? 12.116 -10.642 -20.214 1.00 97.44 92 ASN A CA 1
ATOM 731 C C . ASN A 1 92 ? 11.666 -11.101 -18.803 1.00 97.44 92 ASN A C 1
ATOM 733 O O . ASN A 1 92 ? 11.253 -10.287 -17.975 1.00 97.44 92 ASN A O 1
ATOM 737 N N . ASP A 1 93 ? 11.674 -12.413 -18.533 1.00 98.06 93 ASP A N 1
ATOM 738 C CA . ASP A 1 93 ? 11.316 -12.957 -17.211 1.00 98.06 93 ASP A CA 1
ATOM 739 C C . ASP A 1 93 ? 12.268 -12.508 -16.096 1.00 98.06 93 ASP A C 1
ATOM 741 O O . ASP A 1 93 ? 11.805 -12.242 -14.987 1.00 98.06 93 ASP A O 1
ATOM 745 N N . ASP A 1 94 ? 13.558 -12.343 -16.388 1.00 98.19 94 ASP A N 1
ATOM 746 C CA . ASP A 1 94 ? 14.532 -11.862 -15.407 1.00 98.19 94 ASP A CA 1
ATOM 747 C C . ASP A 1 94 ? 14.241 -10.403 -15.030 1.00 98.19 94 ASP A C 1
ATOM 749 O O . ASP A 1 94 ? 14.305 -10.036 -13.857 1.00 98.19 94 ASP A O 1
ATOM 753 N N . PHE A 1 95 ? 13.822 -9.576 -15.997 1.00 98.25 95 PHE A N 1
ATOM 754 C CA . PHE A 1 95 ? 13.365 -8.218 -15.701 1.00 98.25 95 PHE A CA 1
ATOM 755 C C . PHE A 1 95 ? 12.084 -8.220 -14.858 1.00 98.25 95 PHE A C 1
ATOM 757 O O . PHE A 1 95 ? 11.969 -7.436 -13.918 1.00 98.25 95 PHE A O 1
ATOM 764 N N . ARG A 1 96 ? 11.129 -9.123 -15.126 1.00 97.75 96 ARG A N 1
ATOM 765 C CA . ARG A 1 96 ? 9.930 -9.277 -14.278 1.00 97.75 96 ARG A CA 1
ATOM 766 C C . ARG A 1 96 ? 10.289 -9.673 -12.845 1.00 97.75 96 ARG A C 1
ATOM 768 O O . ARG A 1 96 ? 9.706 -9.124 -11.913 1.00 97.75 96 ARG A O 1
ATOM 775 N N . ALA A 1 97 ? 11.249 -10.580 -12.667 1.00 97.88 97 ALA A N 1
ATOM 776 C CA . ALA A 1 97 ? 11.756 -10.955 -11.350 1.00 97.88 97 ALA A CA 1
ATOM 777 C C . ALA A 1 97 ? 12.412 -9.760 -10.644 1.00 97.88 97 ALA A C 1
ATOM 779 O O . ALA A 1 97 ? 12.059 -9.469 -9.505 1.00 97.88 97 ALA A O 1
ATOM 780 N N . TYR A 1 98 ? 13.256 -9.000 -11.349 1.00 97.69 98 TYR A N 1
ATOM 781 C CA . TYR A 1 98 ? 13.866 -7.773 -10.834 1.00 97.69 98 TYR A CA 1
ATOM 782 C C . TYR A 1 98 ? 12.825 -6.751 -10.353 1.00 97.69 98 TYR A C 1
ATOM 784 O O . TYR A 1 98 ? 12.967 -6.196 -9.263 1.00 97.69 98 TYR A O 1
ATOM 792 N N . LEU A 1 99 ? 11.758 -6.514 -11.127 1.00 97.56 99 LEU A N 1
ATOM 793 C CA . LEU A 1 99 ? 10.685 -5.599 -10.723 1.00 97.56 99 LEU A CA 1
ATOM 794 C C . LEU A 1 99 ? 10.030 -6.047 -9.411 1.00 97.56 99 LEU A C 1
ATOM 796 O O . LEU A 1 99 ? 9.845 -5.217 -8.524 1.00 97.56 99 LEU A O 1
ATOM 800 N N . LYS A 1 100 ? 9.745 -7.347 -9.281 1.00 96.00 100 LYS A N 1
ATOM 801 C CA . LYS A 1 100 ? 9.116 -7.935 -8.095 1.00 96.00 100 LYS A CA 1
ATOM 802 C C . LYS A 1 100 ? 10.026 -7.925 -6.868 1.00 96.00 100 LYS A C 1
ATOM 804 O O . LYS A 1 100 ? 9.579 -7.598 -5.775 1.00 96.00 100 LYS A O 1
ATOM 809 N N . GLU A 1 101 ? 11.303 -8.262 -7.035 1.00 95.69 101 GLU A N 1
ATOM 810 C CA . GLU A 1 101 ? 12.302 -8.249 -5.955 1.00 95.69 101 GLU A CA 1
ATOM 811 C C . GLU A 1 101 ? 12.497 -6.852 -5.356 1.00 95.69 101 GLU A C 1
ATOM 813 O O . GLU A 1 101 ? 12.784 -6.724 -4.168 1.00 95.69 101 GLU A O 1
ATOM 818 N N . ASN A 1 102 ? 12.304 -5.811 -6.170 1.00 95.31 102 ASN A N 1
ATOM 819 C CA . ASN A 1 102 ? 12.368 -4.412 -5.749 1.00 95.31 102 ASN A CA 1
ATOM 820 C C . ASN A 1 102 ? 10.979 -3.808 -5.468 1.00 95.31 102 ASN A C 1
ATOM 822 O O . ASN A 1 102 ? 10.869 -2.598 -5.290 1.00 95.31 102 ASN A O 1
ATOM 826 N N . CYS A 1 103 ? 9.919 -4.623 -5.454 1.00 95.88 103 CYS A N 1
ATOM 827 C CA . CYS A 1 103 ? 8.521 -4.224 -5.254 1.00 95.88 103 CYS A CA 1
ATOM 828 C C . CYS A 1 103 ? 7.967 -3.198 -6.261 1.00 95.88 103 CYS A C 1
ATOM 830 O O . CYS A 1 103 ? 6.870 -2.682 -6.061 1.00 95.88 103 CYS A O 1
ATOM 832 N N . TYR A 1 104 ? 8.669 -2.878 -7.350 1.00 97.25 104 TYR A N 1
ATOM 833 C CA . TYR A 1 104 ? 8.273 -1.813 -8.278 1.00 97.25 104 TYR A CA 1
ATOM 834 C C . TYR A 1 104 ? 6.925 -2.071 -8.958 1.00 97.25 104 TYR A C 1
ATOM 836 O O . TYR A 1 104 ? 6.196 -1.127 -9.272 1.00 97.25 104 TYR A O 1
ATOM 844 N N . ASP A 1 105 ? 6.586 -3.338 -9.177 1.00 97.31 105 ASP A N 1
ATOM 845 C CA . ASP A 1 105 ? 5.342 -3.794 -9.794 1.00 97.31 105 ASP A CA 1
ATOM 846 C C . ASP A 1 105 ? 4.092 -3.575 -8.926 1.00 97.31 105 ASP A C 1
ATOM 848 O O . ASP A 1 105 ? 2.978 -3.593 -9.456 1.00 97.31 105 ASP A O 1
ATOM 852 N N . LEU A 1 106 ? 4.268 -3.283 -7.634 1.00 98.06 106 LEU A N 1
ATOM 853 C CA . LEU A 1 106 ? 3.180 -3.037 -6.686 1.00 98.06 106 LEU A CA 1
ATOM 854 C C . LEU A 1 106 ? 2.758 -1.564 -6.598 1.00 98.06 106 LEU A C 1
ATOM 856 O O . LEU A 1 106 ? 1.753 -1.263 -5.955 1.00 98.06 106 LEU A O 1
ATOM 860 N N . HIS A 1 107 ? 3.481 -0.639 -7.241 1.00 98.44 107 HIS A N 1
ATOM 861 C CA . HIS A 1 107 ? 3.241 0.801 -7.106 1.00 98.44 107 HIS A CA 1
ATOM 862 C C . HIS A 1 107 ? 2.534 1.432 -8.305 1.00 98.44 107 HIS A C 1
ATOM 864 O O . HIS A 1 107 ? 2.801 1.144 -9.475 1.00 98.44 107 HIS A O 1
ATOM 870 N N . TYR A 1 108 ? 1.664 2.389 -7.997 1.00 98.50 108 TYR A N 1
ATOM 871 C CA . TYR A 1 108 ? 0.757 3.039 -8.928 1.00 98.50 108 TYR A CA 1
ATOM 872 C C . TYR A 1 108 ? 0.929 4.561 -8.897 1.00 98.50 108 TYR A C 1
ATOM 874 O O . TYR A 1 108 ? 1.254 5.180 -7.880 1.00 98.50 108 TYR A O 1
ATOM 882 N N . ALA A 1 109 ? 0.707 5.182 -10.049 1.00 97.88 109 ALA A N 1
ATOM 883 C CA . ALA A 1 109 ? 0.517 6.612 -10.194 1.00 97.88 109 ALA A CA 1
ATOM 884 C C . ALA A 1 109 ? -0.979 6.894 -10.363 1.00 97.88 109 ALA A C 1
ATOM 886 O O . ALA A 1 109 ? -1.692 6.147 -11.034 1.00 97.88 109 ALA A O 1
ATOM 887 N N . SER A 1 110 ? -1.452 7.991 -9.778 1.00 97.56 110 SER A N 1
ATOM 888 C CA . SER A 1 110 ? -2.796 8.498 -10.035 1.00 97.56 110 SER A CA 1
ATOM 889 C C . SER A 1 110 ? -2.874 9.108 -11.431 1.00 97.56 110 SER A C 1
ATOM 891 O O . SER A 1 110 ? -2.005 9.902 -11.802 1.00 97.56 110 SER A O 1
ATOM 893 N N . VAL A 1 111 ? -3.938 8.817 -12.175 1.00 97.00 111 VAL A N 1
ATOM 894 C CA . VAL A 1 111 ? -4.210 9.516 -13.441 1.00 97.00 111 VAL A CA 1
ATOM 895 C C . VAL A 1 111 ? -4.596 10.985 -13.172 1.00 97.00 111 VAL A C 1
ATOM 897 O O . VAL A 1 111 ? -5.019 11.308 -12.061 1.00 97.00 111 VAL A O 1
ATOM 900 N N . PRO A 1 112 ? -4.506 11.909 -14.152 1.00 95.00 112 PRO A N 1
ATOM 901 C CA . PRO A 1 112 ? -4.669 13.350 -13.904 1.00 95.00 112 PRO A CA 1
ATOM 902 C C . PRO A 1 112 ? -5.984 13.799 -13.242 1.00 95.00 112 PRO A C 1
ATOM 904 O O . PRO A 1 112 ? -6.028 14.877 -12.657 1.00 95.00 112 PRO A O 1
ATOM 907 N N . GLN A 1 113 ? -7.060 13.013 -13.348 1.00 95.31 113 GLN A N 1
ATOM 908 C CA . GLN A 1 113 ? -8.383 13.334 -12.783 1.00 95.31 113 GLN A CA 1
ATOM 909 C C . GLN A 1 113 ? -8.806 12.403 -11.645 1.00 95.31 113 GLN A C 1
ATOM 911 O O . GLN A 1 113 ? -9.964 12.437 -11.225 1.00 95.31 113 GLN A O 1
ATOM 916 N N . ALA A 1 114 ? -7.877 11.581 -11.167 1.00 97.69 114 ALA A N 1
ATOM 917 C CA . ALA A 1 114 ? -8.093 10.661 -10.072 1.00 97.69 114 ALA A CA 1
ATOM 918 C C . ALA A 1 114 ? -8.643 11.353 -8.820 1.00 97.69 114 ALA A C 1
ATOM 920 O O . ALA A 1 114 ? -8.253 12.480 -8.493 1.00 97.69 114 ALA A O 1
ATOM 921 N N . ARG A 1 115 ? -9.506 10.655 -8.080 1.00 97.75 115 ARG A N 1
ATOM 922 C CA . ARG A 1 115 ? -10.110 11.165 -6.849 1.00 97.75 115 ARG A CA 1
ATOM 923 C C . ARG A 1 115 ? -9.843 10.194 -5.704 1.00 97.75 115 ARG A C 1
ATOM 925 O O . ARG A 1 115 ? -10.686 9.340 -5.422 1.00 97.75 115 ARG A O 1
ATOM 932 N N . PRO A 1 116 ? -8.701 10.350 -5.005 1.00 97.94 116 PRO A N 1
ATOM 933 C CA . PRO A 1 116 ? -8.447 9.595 -3.791 1.00 97.94 116 PRO A CA 1
ATOM 934 C C . PRO A 1 116 ? -9.599 9.746 -2.799 1.00 97.94 116 PRO A C 1
ATOM 936 O O . PRO A 1 116 ? -10.169 10.830 -2.644 1.00 97.94 116 PRO A O 1
ATOM 939 N N . PHE A 1 117 ? -9.934 8.658 -2.118 1.00 98.00 117 PHE A N 1
ATOM 940 C CA . PHE A 1 117 ? -10.966 8.646 -1.092 1.00 98.00 117 PHE A CA 1
ATOM 941 C C . PHE A 1 117 ? -10.365 8.248 0.249 1.00 98.00 117 PHE A C 1
ATOM 943 O O . PHE A 1 117 ? -9.528 7.353 0.340 1.00 98.00 117 PHE A O 1
ATOM 950 N N . SER A 1 118 ? -10.796 8.918 1.314 1.00 98.12 118 SER A N 1
ATOM 951 C CA . SER A 1 118 ? -10.329 8.592 2.657 1.00 98.12 118 SER A CA 1
ATOM 952 C C . SER A 1 118 ? -10.980 7.308 3.158 1.00 98.12 118 SER A C 1
ATOM 954 O O . SER A 1 118 ? -12.187 7.118 3.005 1.00 98.12 118 SER A O 1
ATOM 956 N N . PHE A 1 119 ? -10.202 6.476 3.844 1.00 98.38 119 PHE A N 1
ATOM 957 C CA . PHE A 1 119 ? -10.742 5.359 4.619 1.00 98.38 119 PHE A CA 1
ATOM 958 C C . PHE A 1 119 ? -11.479 5.847 5.879 1.00 98.38 119 PHE A C 1
ATOM 960 O O . PHE A 1 119 ? -12.334 5.143 6.414 1.00 98.38 119 PHE A O 1
ATOM 967 N N . GLY A 1 120 ? -11.231 7.082 6.322 1.00 97.69 120 GLY A N 1
ATOM 968 C CA . GLY A 1 120 ? -11.823 7.650 7.532 1.00 97.69 120 GLY A CA 1
ATOM 969 C C . GLY A 1 120 ? -11.248 7.065 8.827 1.00 97.69 120 GLY A C 1
ATOM 970 O O . GLY A 1 120 ? -10.420 6.154 8.821 1.00 97.69 120 GLY A O 1
ATOM 971 N N . THR A 1 121 ? -11.671 7.633 9.954 1.00 97.06 121 THR A N 1
ATOM 972 C CA . THR A 1 121 ? -11.236 7.219 11.296 1.00 97.06 121 THR A CA 1
ATOM 973 C C . THR A 1 121 ? -12.309 6.344 11.937 1.00 97.06 121 THR A C 1
ATOM 975 O O . THR A 1 121 ? -13.484 6.698 11.900 1.00 97.06 121 THR A O 1
ATOM 978 N N . GLY A 1 122 ? -11.914 5.228 12.551 1.00 97.06 122 GLY A N 1
ATOM 979 C CA . GLY A 1 122 ? -12.832 4.281 13.191 1.00 97.06 122 GLY A CA 1
ATOM 980 C C . GLY A 1 122 ? -13.604 3.393 12.212 1.00 97.06 122 GLY A C 1
ATOM 981 O O . GLY A 1 122 ? -14.547 2.728 12.624 1.00 97.06 122 GLY A O 1
ATOM 982 N N . ASN A 1 123 ? -13.206 3.380 10.938 1.00 97.44 123 ASN A N 1
ATOM 983 C CA . ASN A 1 123 ? -13.756 2.495 9.920 1.00 97.44 123 ASN A CA 1
ATOM 984 C C . ASN A 1 123 ? -12.780 1.337 9.708 1.00 97.44 123 ASN A C 1
ATOM 986 O O . ASN A 1 123 ? -11.680 1.553 9.199 1.00 97.44 123 ASN A O 1
ATOM 990 N N . LEU A 1 124 ? -13.177 0.123 10.089 1.00 97.94 124 LEU A N 1
ATOM 991 C CA . LEU A 1 124 ? -12.400 -1.078 9.809 1.00 97.94 124 LEU A CA 1
ATOM 992 C C . LEU A 1 124 ? -12.614 -1.510 8.354 1.00 97.94 124 LEU A C 1
ATOM 994 O O . LEU A 1 124 ? -13.702 -1.947 7.979 1.00 97.94 124 LEU A O 1
ATOM 998 N N . TRP A 1 125 ? -11.571 -1.380 7.538 1.00 98.19 125 TRP A N 1
ATOM 999 C CA . TRP A 1 125 ? -11.576 -1.797 6.140 1.00 98.19 125 TRP A CA 1
ATOM 1000 C C . TRP A 1 125 ? -10.986 -3.190 5.991 1.00 98.19 125 TRP A C 1
ATOM 1002 O O . TRP A 1 125 ? -9.958 -3.491 6.587 1.00 98.19 125 TRP A O 1
ATOM 1012 N N . ARG A 1 126 ? -11.615 -4.001 5.140 1.00 97.44 126 ARG A N 1
ATOM 1013 C CA . ARG A 1 126 ? -11.032 -5.214 4.566 1.00 97.44 126 ARG A CA 1
ATOM 1014 C C . ARG A 1 126 ? -10.634 -4.899 3.135 1.00 97.44 126 ARG A C 1
ATOM 1016 O O . ARG A 1 126 ? -11.505 -4.525 2.345 1.00 97.44 126 ARG A O 1
ATOM 1023 N N . ILE A 1 127 ? -9.355 -5.015 2.818 1.00 97.44 127 ILE A N 1
ATOM 1024 C CA . ILE A 1 127 ? -8.813 -4.653 1.514 1.00 97.44 127 ILE A CA 1
ATOM 1025 C C . ILE A 1 127 ? -8.176 -5.875 0.851 1.00 97.44 127 ILE A C 1
ATOM 1027 O O . ILE A 1 127 ? -7.414 -6.608 1.477 1.00 97.44 127 ILE A O 1
ATOM 1031 N N . ALA A 1 128 ? -8.521 -6.094 -0.418 1.00 97.69 128 ALA A N 1
ATOM 1032 C CA . ALA A 1 128 ? -7.985 -7.204 -1.194 1.00 97.69 128 ALA A CA 1
ATOM 1033 C C . ALA A 1 128 ? -6.508 -6.962 -1.517 1.00 97.69 128 ALA A C 1
ATOM 1035 O O . ALA A 1 128 ? -6.132 -5.851 -1.910 1.00 97.69 128 ALA A O 1
ATOM 1036 N N . VAL A 1 129 ? -5.703 -8.013 -1.395 1.00 97.31 129 VAL A N 1
ATOM 1037 C CA . VAL A 1 129 ? -4.289 -8.025 -1.789 1.00 97.31 129 VAL A CA 1
ATOM 1038 C C . VAL A 1 129 ? -4.138 -8.568 -3.210 1.00 97.31 129 VAL A C 1
ATOM 1040 O O . VAL A 1 129 ? -5.049 -9.197 -3.755 1.00 97.31 129 VAL A O 1
ATOM 1043 N N . ASP A 1 130 ? -2.985 -8.333 -3.827 1.00 97.06 130 ASP A N 1
ATOM 1044 C CA . ASP A 1 130 ? -2.617 -8.976 -5.080 1.00 97.06 130 ASP A CA 1
ATOM 1045 C C . ASP A 1 130 ? -2.337 -10.460 -4.814 1.00 97.06 130 ASP A C 1
ATOM 1047 O O . ASP A 1 130 ? -1.327 -10.841 -4.211 1.00 97.06 130 ASP A O 1
ATOM 1051 N N . TYR A 1 131 ? -3.298 -11.289 -5.214 1.00 96.50 131 TYR A N 1
ATOM 1052 C CA . TYR A 1 131 ? -3.276 -12.736 -5.081 1.00 96.50 131 TYR A CA 1
ATOM 1053 C C . TYR A 1 131 ? -3.919 -13.362 -6.329 1.00 96.50 131 TYR A C 1
ATOM 1055 O O . TYR A 1 131 ? -5.037 -12.974 -6.681 1.00 96.50 131 TYR A O 1
ATOM 1063 N N . PRO A 1 132 ? -3.281 -14.352 -6.993 1.00 93.50 132 PRO A N 1
ATOM 1064 C CA . PRO A 1 132 ? -3.733 -14.857 -8.294 1.00 93.50 132 PRO A CA 1
ATOM 1065 C C . PRO A 1 132 ? -5.188 -15.334 -8.372 1.00 93.50 132 PRO A C 1
ATOM 1067 O O . PRO A 1 132 ? -5.798 -15.231 -9.434 1.00 93.50 132 PRO A O 1
ATOM 1070 N N . SER A 1 133 ? -5.748 -15.859 -7.279 1.00 93.19 133 SER A N 1
ATOM 1071 C CA . SER A 1 133 ? -7.127 -16.370 -7.250 1.00 93.19 133 SER A CA 1
ATOM 1072 C C . SER A 1 133 ? -8.134 -15.377 -6.657 1.00 93.19 133 SER A C 1
ATOM 1074 O O . SER A 1 133 ? -9.289 -15.747 -6.450 1.00 93.19 133 SER A O 1
ATOM 1076 N N . SER A 1 134 ? -7.724 -14.135 -6.366 1.00 94.56 134 SER A N 1
ATOM 1077 C CA . SER A 1 134 ? -8.635 -13.111 -5.850 1.00 94.56 134 SER A CA 1
ATOM 1078 C C . SER A 1 134 ? -9.743 -12.811 -6.875 1.00 94.56 134 SER A C 1
ATOM 1080 O O . SER A 1 134 ? -9.449 -12.583 -8.052 1.00 94.56 134 SER A O 1
ATOM 1082 N N . 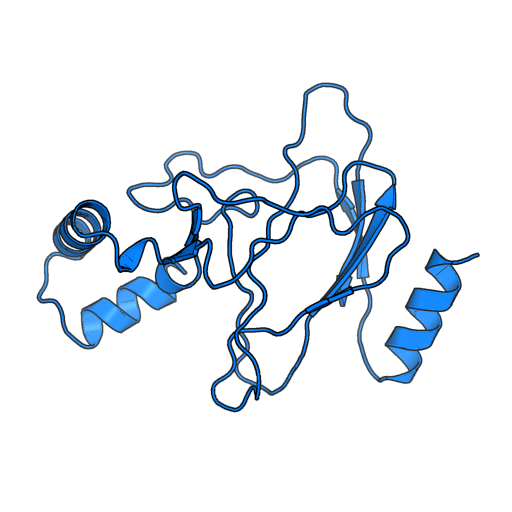PRO A 1 135 ? -11.028 -12.774 -6.470 1.00 94.25 135 PRO A N 1
ATOM 1083 C CA . PRO A 1 135 ? -12.140 -12.507 -7.384 1.00 94.25 135 PRO A CA 1
ATOM 1084 C C . PRO A 1 135 ? -12.280 -11.021 -7.749 1.00 94.25 135 PRO A C 1
ATOM 1086 O O . PRO A 1 135 ? -13.117 -10.668 -8.582 1.00 94.25 135 PRO A O 1
ATOM 1089 N N . VAL A 1 136 ? -11.513 -10.142 -7.100 1.00 95.56 136 VAL A N 1
ATOM 1090 C CA . VAL A 1 136 ? -11.551 -8.690 -7.291 1.00 95.56 136 VAL A CA 1
ATOM 1091 C C . VAL A 1 136 ? -10.134 -8.133 -7.440 1.00 95.56 136 VAL A C 1
ATOM 1093 O O . VAL A 1 136 ? -9.191 -8.721 -6.906 1.00 95.56 136 VAL A O 1
ATOM 1096 N N . PRO A 1 137 ? -9.960 -6.991 -8.130 1.00 96.75 137 PRO A N 1
ATOM 1097 C CA . PRO A 1 137 ? -8.673 -6.311 -8.170 1.00 96.75 137 PRO A CA 1
ATOM 1098 C C . PRO A 1 137 ? -8.175 -5.940 -6.765 1.00 96.75 137 PRO A C 1
ATOM 1100 O O . PRO A 1 137 ? -8.995 -5.643 -5.887 1.00 96.75 137 PRO A O 1
ATOM 1103 N N . PRO A 1 138 ? -6.850 -5.894 -6.556 1.00 97.88 138 PRO A N 1
ATOM 1104 C CA . PRO A 1 138 ? -6.286 -5.462 -5.290 1.00 97.88 138 PRO A CA 1
ATOM 1105 C C . PRO A 1 138 ? -6.619 -3.998 -4.991 1.00 97.88 138 PRO A C 1
ATOM 1107 O O . PRO A 1 138 ? -6.769 -3.163 -5.894 1.00 97.88 138 PRO A O 1
ATOM 1110 N N . CYS A 1 139 ? -6.717 -3.677 -3.704 1.00 98.44 139 CYS A N 1
ATOM 1111 C CA . CYS A 1 139 ? -6.996 -2.326 -3.247 1.00 98.44 139 CYS A CA 1
ATOM 1112 C C . CYS A 1 139 ? -5.746 -1.453 -3.347 1.00 98.44 139 CYS A C 1
ATOM 1114 O O . CYS A 1 139 ? -4.753 -1.676 -2.651 1.00 98.44 139 CYS A O 1
ATOM 1116 N N . ILE A 1 140 ? -5.825 -0.414 -4.174 1.00 98.75 140 ILE A N 1
ATOM 1117 C CA . ILE A 1 140 ? -4.762 0.577 -4.298 1.00 98.75 140 ILE A CA 1
ATOM 1118 C C . ILE A 1 140 ? -4.927 1.590 -3.172 1.00 98.75 140 ILE A C 1
ATOM 1120 O O . ILE A 1 140 ? -5.949 2.275 -3.092 1.00 98.75 140 ILE A O 1
ATOM 1124 N N . HIS A 1 141 ? -3.929 1.695 -2.305 1.00 98.69 141 HIS A N 1
ATOM 1125 C CA . HIS A 1 141 ? -3.999 2.534 -1.120 1.00 98.69 141 HIS A CA 1
ATOM 1126 C C . HIS A 1 141 ? -2.630 3.100 -0.733 1.00 98.69 141 HIS A C 1
ATOM 1128 O O . HIS A 1 141 ? -1.608 2.764 -1.325 1.00 98.69 141 HIS A O 1
ATOM 1134 N N . ARG A 1 142 ? -2.615 4.034 0.218 1.00 98.00 142 ARG A N 1
ATOM 1135 C CA . ARG A 1 142 ? -1.383 4.604 0.777 1.00 98.00 142 ARG A CA 1
ATOM 1136 C C . ARG A 1 142 ? -1.568 5.085 2.207 1.00 98.00 142 ARG A C 1
ATOM 1138 O O . ARG A 1 142 ? -2.683 5.386 2.647 1.00 98.00 142 ARG A O 1
ATOM 1145 N N . ALA A 1 143 ? -0.455 5.232 2.913 1.00 96.75 143 ALA A N 1
ATOM 1146 C CA . ALA A 1 143 ? -0.400 5.966 4.164 1.00 96.75 143 ALA A CA 1
ATOM 1147 C C . ALA A 1 143 ? -0.518 7.488 3.919 1.00 96.75 143 ALA A C 1
ATOM 1149 O O . ALA A 1 143 ? -0.039 8.000 2.905 1.00 96.75 143 ALA A O 1
ATOM 1150 N N . PRO A 1 144 ? -1.129 8.238 4.851 1.00 94.56 144 PRO A N 1
ATOM 1151 C CA . PRO A 1 144 ? -1.152 9.692 4.793 1.00 94.56 144 PRO A CA 1
ATOM 1152 C C . PRO A 1 144 ? 0.228 10.267 5.116 1.00 94.56 144 PRO A C 1
ATOM 1154 O O . PRO A 1 144 ? 0.977 9.703 5.915 1.00 94.56 144 PRO A O 1
ATOM 1157 N N . GLU A 1 145 ? 0.542 11.436 4.561 1.00 90.50 145 GLU A N 1
ATOM 1158 C CA . GLU A 1 145 ? 1.790 12.128 4.882 1.00 90.50 145 GLU A CA 1
ATOM 1159 C C . GLU A 1 145 ? 1.877 12.495 6.367 1.00 90.50 145 GLU A C 1
ATOM 1161 O O . GLU A 1 145 ? 0.938 13.040 6.951 1.00 90.50 145 GLU A O 1
ATOM 1166 N N . THR A 1 146 ? 3.048 12.266 6.959 1.00 85.19 146 THR A N 1
ATOM 1167 C CA . THR A 1 146 ? 3.378 12.771 8.295 1.00 85.19 146 THR A CA 1
ATOM 1168 C C . THR A 1 146 ? 3.894 14.202 8.185 1.00 85.19 146 THR A C 1
ATOM 1170 O O . THR A 1 146 ? 4.891 14.454 7.508 1.00 85.19 146 THR A O 1
ATOM 1173 N N . ARG A 1 147 ? 3.230 15.152 8.849 1.00 85.75 147 ARG A N 1
ATOM 1174 C CA . ARG A 1 147 ? 3.657 16.560 8.895 1.00 85.75 147 ARG A CA 1
ATOM 1175 C C . ARG A 1 147 ? 4.367 16.877 10.214 1.00 85.75 147 ARG A C 1
ATOM 1177 O O . ARG A 1 147 ? 3.988 16.324 11.248 1.00 85.75 147 ARG A O 1
ATOM 1184 N N . PRO A 1 148 ? 5.339 17.808 10.221 1.00 85.00 148 PRO A N 1
ATOM 1185 C CA . PRO A 1 148 ? 5.972 18.262 11.456 1.00 85.00 148 PRO A CA 1
ATOM 1186 C C . PRO A 1 148 ? 4.940 18.702 12.504 1.00 85.00 148 PRO A C 1
ATOM 1188 O O . PRO A 1 148 ? 4.028 19.472 12.201 1.00 85.00 148 PRO A O 1
ATOM 1191 N N . GLY A 1 149 ? 5.085 18.205 1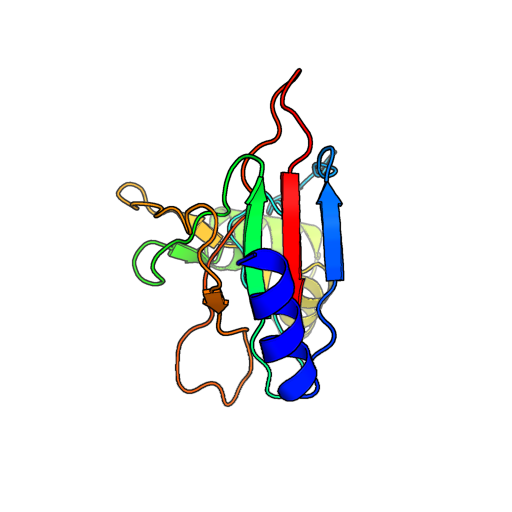3.734 1.00 84.94 149 GLY A N 1
ATOM 1192 C CA . GLY A 1 149 ? 4.195 18.526 14.854 1.00 84.94 149 GLY A CA 1
ATOM 1193 C C . GLY A 1 149 ? 2.854 17.781 14.871 1.00 84.94 149 GLY A C 1
ATOM 1194 O O . GLY A 1 149 ? 2.052 18.036 15.768 1.00 84.94 149 GLY A O 1
ATOM 1195 N N . GLN A 1 150 ? 2.587 16.869 13.928 1.00 87.12 150 GLN A N 1
ATOM 1196 C CA . GLN A 1 150 ? 1.407 16.005 14.016 1.00 87.12 150 GLN A CA 1
ATOM 1197 C C . GLN A 1 150 ? 1.554 14.966 15.136 1.00 87.12 150 GLN A C 1
ATOM 1199 O O . GLN A 1 150 ? 2.646 14.427 15.332 1.00 87.12 150 GLN A O 1
ATOM 1204 N N . PRO A 1 151 ? 0.462 14.660 15.864 1.00 89.81 151 PRO A N 1
ATOM 1205 C CA . PRO A 1 151 ? 0.469 13.572 16.827 1.00 89.81 151 PRO A CA 1
ATOM 1206 C C . PRO A 1 151 ? 0.624 12.216 16.115 1.00 89.81 151 PRO A C 1
ATOM 1208 O O . PRO A 1 151 ? 0.258 12.099 14.939 1.00 89.81 151 PRO A O 1
ATOM 1211 N N . PRO A 1 152 ? 1.112 11.180 16.819 1.00 93.12 152 PRO A N 1
ATOM 1212 C CA . PRO A 1 152 ? 1.270 9.849 16.246 1.00 93.12 152 PRO A CA 1
ATOM 1213 C C . PRO A 1 152 ? -0.059 9.278 15.747 1.00 93.12 152 PRO A C 1
ATOM 1215 O O . PRO A 1 152 ? -1.106 9.455 16.374 1.00 93.12 152 PRO A O 1
ATOM 1218 N N . ARG A 1 153 ? -0.016 8.547 14.635 1.00 95.44 153 ARG A N 1
ATOM 1219 C CA . ARG A 1 153 ? -1.166 7.820 14.099 1.00 95.44 153 ARG A CA 1
ATOM 1220 C C . ARG A 1 153 ? -1.350 6.514 14.868 1.00 95.44 153 ARG A C 1
ATOM 1222 O O . ARG A 1 153 ? -0.425 5.709 14.945 1.00 95.44 153 ARG A O 1
ATOM 1229 N N . LEU A 1 154 ? -2.554 6.280 15.381 1.00 97.25 154 LEU A N 1
ATOM 1230 C CA . LEU A 1 154 ? -2.938 5.003 15.982 1.00 97.25 154 LEU A CA 1
ATOM 1231 C C . LEU A 1 154 ? -3.639 4.148 14.924 1.00 97.25 154 LEU A C 1
ATOM 1233 O O . LEU A 1 154 ? -4.748 4.483 14.498 1.00 97.25 154 LEU A O 1
ATOM 1237 N N . LEU A 1 155 ? -2.982 3.073 14.497 1.00 97.69 155 LEU A N 1
ATOM 1238 C CA . LEU A 1 155 ? -3.403 2.200 13.403 1.00 97.69 155 LEU A CA 1
ATOM 1239 C C . LEU A 1 155 ? -3.537 0.762 13.896 1.00 97.69 155 LEU A C 1
ATOM 1241 O O . LEU A 1 155 ? -2.597 0.230 14.474 1.00 97.69 155 LEU A O 1
ATOM 1245 N N . LEU A 1 156 ? -4.665 0.123 13.621 1.00 98.38 156 LEU A N 1
ATOM 1246 C CA . LEU A 1 156 ? -4.798 -1.326 13.702 1.00 98.38 156 LEU A CA 1
ATOM 1247 C C . LEU A 1 156 ? -4.643 -1.903 12.302 1.00 98.38 156 LEU A C 1
ATOM 1249 O O . LEU A 1 156 ? -5.293 -1.422 11.370 1.00 98.38 156 LEU A O 1
ATOM 1253 N N . ILE A 1 157 ? -3.782 -2.902 12.175 1.00 97.62 157 ILE A N 1
ATOM 1254 C CA . ILE A 1 157 ? -3.589 -3.662 10.944 1.00 97.62 157 ILE A CA 1
ATOM 1255 C C . ILE A 1 157 ? -3.594 -5.152 11.269 1.00 97.62 157 ILE A C 1
ATOM 1257 O O . ILE A 1 157 ? -3.136 -5.525 12.350 1.00 97.62 157 ILE A O 1
ATOM 1261 N N . SER A 1 158 ? -4.130 -5.980 10.378 1.00 95.81 158 SER A N 1
ATOM 1262 C CA . SER A 1 158 ? -4.070 -7.437 10.480 1.00 95.81 158 SER A CA 1
ATOM 1263 C C . SER A 1 158 ? -3.916 -8.097 9.128 1.00 95.81 158 SER A C 1
ATOM 1265 O O . SER A 1 158 ? -4.386 -7.495 8.136 1.00 95.81 158 SER A O 1
#